Protein AF-A0A3E3E589-F1 (afdb_monomer_lite)

Sequence (126 aa):
MKRIRTPELNIKLGEKPTDYFMLPKALCDENKTYFAFTASGDGMALENIRSGDIVIFEETDKIENGDIGCFRFKDNQMACKKYFYDEENKL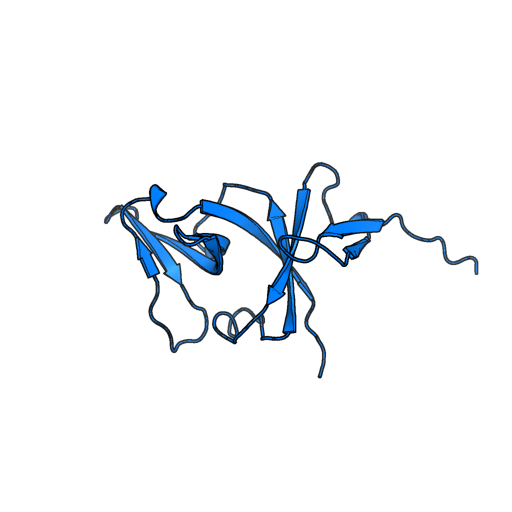HILEFCDLKQKPIIVKEKEKFQVLGKLAFVFNRKN

Structure (mmCIF, N/CA/C/O backbone):
data_AF-A0A3E3E589-F1
#
_entry.id   AF-A0A3E3E589-F1
#
loop_
_atom_site.group_PDB
_atom_site.id
_atom_site.type_symbol
_atom_site.label_atom_id
_atom_site.label_alt_id
_atom_site.label_comp_id
_atom_site.label_asym_id
_atom_site.label_entity_id
_atom_site.label_seq_id
_atom_site.pdbx_PDB_ins_code
_atom_site.Cartn_x
_atom_site.Cartn_y
_atom_site.Cartn_z
_atom_site.occupancy
_atom_site.B_iso_or_equiv
_atom_site.auth_seq_id
_atom_site.auth_comp_id
_atom_site.auth_asym_id
_atom_site.auth_atom_id
_atom_site.pdbx_PDB_model_num
ATOM 1 N N . MET A 1 1 ? 24.186 -14.966 -30.313 1.00 42.12 1 MET A N 1
ATOM 2 C CA . MET A 1 1 ? 22.792 -14.635 -29.935 1.00 42.12 1 MET A CA 1
ATOM 3 C C . MET A 1 1 ? 22.672 -13.133 -29.737 1.00 42.12 1 MET A C 1
ATOM 5 O O . MET A 1 1 ? 23.300 -12.609 -28.825 1.00 42.12 1 MET A O 1
ATOM 9 N N . LYS A 1 2 ? 21.906 -12.422 -30.575 1.00 38.94 2 LYS A N 1
ATOM 10 C CA . LYS A 1 2 ? 21.466 -11.063 -30.226 1.00 38.94 2 LYS A CA 1
ATOM 11 C C . LYS A 1 2 ? 20.466 -11.218 -29.080 1.00 38.94 2 LYS A C 1
ATOM 13 O O . LYS A 1 2 ? 19.417 -11.817 -29.286 1.00 38.94 2 LYS A O 1
ATOM 18 N N . ARG A 1 3 ? 20.803 -10.737 -27.878 1.00 43.62 3 ARG A N 1
ATOM 19 C CA . ARG A 1 3 ? 19.803 -10.524 -26.824 1.00 43.62 3 ARG A CA 1
ATOM 20 C C . ARG A 1 3 ? 18.806 -9.519 -27.393 1.00 43.62 3 ARG A C 1
ATOM 22 O O . ARG A 1 3 ? 19.142 -8.346 -27.537 1.00 43.62 3 ARG A O 1
ATOM 29 N N . ILE A 1 4 ? 17.634 -9.991 -27.804 1.00 44.41 4 ILE A N 1
ATOM 30 C CA . ILE A 1 4 ? 16.513 -9.108 -28.113 1.00 44.41 4 ILE A CA 1
ATOM 31 C C . ILE A 1 4 ? 16.199 -8.422 -26.783 1.00 44.41 4 ILE A C 1
ATOM 33 O O . ILE A 1 4 ? 15.860 -9.101 -25.816 1.00 44.41 4 ILE A O 1
ATOM 37 N N . ARG A 1 5 ? 16.428 -7.107 -26.692 1.00 53.72 5 ARG A N 1
ATOM 38 C CA . ARG A 1 5 ? 15.988 -6.335 -25.528 1.00 53.72 5 ARG A CA 1
ATOM 39 C C . ARG A 1 5 ? 14.466 -6.350 -25.558 1.00 53.72 5 ARG A C 1
ATOM 41 O O . ARG A 1 5 ? 13.869 -5.822 -26.494 1.00 53.72 5 ARG A O 1
ATOM 48 N N . THR A 1 6 ? 13.862 -7.017 -24.586 1.00 54.53 6 THR A N 1
ATOM 49 C CA . THR A 1 6 ? 12.424 -6.928 -24.340 1.00 54.53 6 THR A CA 1
ATOM 50 C C . THR A 1 6 ? 12.080 -5.457 -24.088 1.00 54.53 6 THR A C 1
ATOM 52 O O . THR A 1 6 ? 12.884 -4.763 -23.468 1.00 54.53 6 THR A O 1
ATOM 55 N N . PRO A 1 7 ? 10.941 -4.937 -24.569 1.00 66.62 7 PRO A N 1
ATOM 56 C CA . PRO A 1 7 ? 10.524 -3.591 -24.203 1.00 66.62 7 PRO A CA 1
ATOM 57 C C . PRO A 1 7 ? 10.314 -3.491 -22.683 1.00 66.62 7 PRO A C 1
ATOM 59 O O . PRO A 1 7 ? 9.762 -4.403 -22.059 1.00 66.62 7 PRO A O 1
ATOM 62 N N . GLU A 1 8 ? 10.755 -2.375 -22.107 1.00 75.81 8 GLU A N 1
ATOM 63 C CA . GLU A 1 8 ? 10.749 -2.110 -20.665 1.00 75.81 8 GLU A CA 1
ATOM 64 C C . GLU A 1 8 ? 9.878 -0.886 -20.344 1.00 75.81 8 GLU A C 1
ATOM 66 O O . GLU A 1 8 ? 9.733 0.026 -21.164 1.00 75.81 8 GLU A O 1
ATOM 71 N N . LEU A 1 9 ? 9.275 -0.888 -19.156 1.00 75.50 9 LEU A N 1
ATOM 72 C CA . LEU A 1 9 ? 8.533 0.224 -18.574 1.00 75.50 9 LEU A CA 1
ATOM 73 C C . LEU A 1 9 ? 9.369 0.853 -17.453 1.00 75.50 9 LEU A C 1
ATOM 75 O O . LEU A 1 9 ? 9.868 0.143 -16.580 1.00 75.50 9 LEU A O 1
ATOM 79 N N . ASN A 1 10 ? 9.499 2.181 -17.468 1.00 77.94 10 ASN A N 1
ATOM 80 C CA . ASN A 1 10 ? 10.227 2.933 -16.446 1.00 77.94 10 ASN A CA 1
ATOM 81 C C . ASN A 1 10 ? 9.291 3.309 -15.297 1.00 77.94 10 ASN A C 1
ATOM 83 O O . ASN A 1 10 ? 8.418 4.162 -15.462 1.00 77.94 10 ASN A O 1
ATOM 87 N N . ILE A 1 11 ? 9.500 2.713 -14.126 1.00 77.88 11 ILE A N 1
ATOM 88 C CA . ILE A 1 11 ? 8.737 3.019 -12.915 1.00 77.88 11 ILE A CA 1
ATOM 89 C C . ILE A 1 11 ? 9.494 4.042 -12.075 1.00 77.88 11 ILE A C 1
ATOM 91 O O . ILE A 1 11 ? 10.667 3.848 -11.769 1.00 77.88 11 ILE A O 1
ATOM 95 N N . LYS A 1 12 ? 8.825 5.131 -11.692 1.00 79.69 12 LYS A N 1
ATOM 96 C CA . LYS A 1 12 ? 9.397 6.178 -10.831 1.00 79.69 12 LYS A 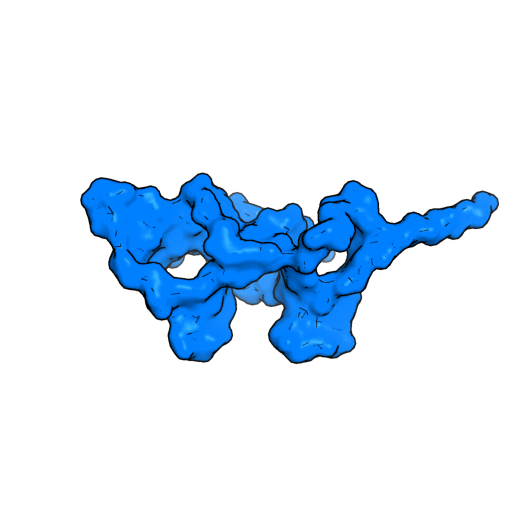CA 1
ATOM 97 C C . LYS A 1 12 ? 9.626 5.640 -9.416 1.00 79.69 12 LYS A C 1
ATOM 99 O O . LYS A 1 12 ? 8.705 5.054 -8.848 1.00 79.69 12 LYS A O 1
ATOM 104 N N . LEU A 1 13 ? 10.811 5.878 -8.848 1.00 78.00 13 LEU A N 1
ATOM 105 C CA . LEU A 1 13 ? 11.136 5.518 -7.465 1.00 78.00 13 LEU A CA 1
ATOM 106 C C . LEU A 1 13 ? 11.126 6.759 -6.556 1.00 78.00 13 LEU A C 1
ATOM 108 O O . LEU A 1 13 ? 11.958 7.649 -6.716 1.00 78.00 13 LEU A O 1
ATOM 112 N N . GLY A 1 14 ? 10.220 6.802 -5.577 1.00 76.25 14 GLY A N 1
ATOM 113 C CA . GLY A 1 14 ? 10.082 7.920 -4.634 1.00 76.25 14 GLY A CA 1
ATOM 114 C C . GLY A 1 14 ? 9.186 9.069 -5.126 1.00 76.25 14 GLY A C 1
ATOM 115 O O . GLY A 1 14 ? 8.809 9.134 -6.294 1.00 76.25 14 GLY A O 1
ATOM 116 N N . GLU A 1 15 ? 8.839 10.001 -4.225 1.00 68.56 15 GLU A N 1
ATOM 117 C CA . GLU A 1 15 ? 7.927 11.124 -4.534 1.00 68.56 15 GLU A CA 1
ATOM 118 C C . GLU A 1 15 ? 8.537 12.166 -5.488 1.00 68.56 15 GLU A C 1
ATOM 120 O O . GLU A 1 15 ? 7.842 12.743 -6.323 1.00 68.56 15 GLU A O 1
ATOM 125 N N . LYS A 1 16 ? 9.849 12.404 -5.380 1.00 74.81 16 LYS A N 1
ATOM 126 C CA . LYS A 1 16 ? 10.642 13.222 -6.309 1.00 74.81 16 LYS A CA 1
ATOM 127 C C . LYS A 1 16 ? 11.693 12.312 -6.938 1.00 74.81 16 LYS A C 1
ATOM 129 O O . LYS A 1 16 ? 12.805 12.242 -6.415 1.00 74.81 16 LYS A O 1
ATOM 134 N N . PRO A 1 17 ? 11.330 11.552 -7.981 1.00 69.19 17 PRO A N 1
ATOM 135 C CA . PRO A 1 17 ? 12.151 10.445 -8.432 1.00 69.19 17 PRO A CA 1
ATOM 136 C C . PRO A 1 17 ? 13.466 10.946 -9.022 1.00 69.19 17 PRO A C 1
ATOM 138 O O . PRO A 1 17 ? 13.478 11.696 -9.997 1.00 69.19 17 PRO A O 1
ATOM 141 N N . THR A 1 18 ? 14.570 10.512 -8.421 1.00 73.31 18 THR A N 1
ATOM 142 C CA . THR A 1 18 ? 15.923 10.635 -8.980 1.00 73.31 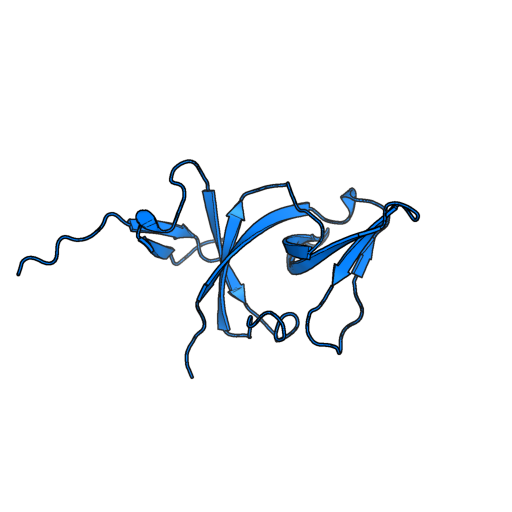18 THR A CA 1
ATOM 143 C C . THR A 1 18 ? 16.325 9.386 -9.761 1.00 73.31 18 THR A C 1
ATOM 145 O O . THR A 1 18 ? 17.227 9.462 -10.587 1.00 73.31 18 THR A O 1
ATOM 148 N N . ASP A 1 19 ? 15.621 8.271 -9.534 1.00 79.25 19 ASP A N 1
ATOM 149 C CA . ASP A 1 19 ? 15.886 6.954 -10.108 1.00 79.25 19 ASP A CA 1
ATOM 150 C C . ASP A 1 19 ? 14.621 6.312 -10.693 1.00 79.25 19 ASP A C 1
ATOM 152 O O . ASP A 1 19 ? 13.483 6.667 -10.356 1.00 79.25 19 ASP A O 1
ATOM 156 N N . TYR A 1 20 ? 14.846 5.327 -11.565 1.00 80.88 20 TYR A N 1
ATOM 157 C CA . TYR A 1 20 ? 13.807 4.541 -12.220 1.00 80.88 20 TYR A CA 1
ATOM 158 C C . TYR A 1 20 ? 14.078 3.044 -12.071 1.00 80.88 20 TYR A C 1
ATOM 160 O O . TYR A 1 20 ? 15.219 2.594 -12.170 1.00 80.88 20 TYR A O 1
ATOM 168 N N . PHE A 1 21 ? 13.014 2.266 -11.886 1.00 83.62 21 PHE A N 1
ATOM 169 C CA . PHE A 1 21 ? 13.049 0.808 -11.897 1.00 83.62 21 PHE A CA 1
ATOM 170 C C . PHE A 1 21 ? 12.468 0.294 -13.218 1.00 83.62 21 PHE A C 1
ATOM 172 O O . PHE A 1 21 ? 11.316 0.584 -13.540 1.00 83.62 21 PHE A O 1
ATOM 179 N N . MET A 1 22 ? 13.264 -0.432 -14.003 1.00 84.25 22 MET A N 1
ATOM 180 C CA . MET A 1 22 ? 12.840 -0.936 -15.313 1.00 84.25 22 MET A CA 1
ATOM 181 C C . MET A 1 22 ? 12.194 -2.314 -15.167 1.00 84.25 22 MET A C 1
ATOM 183 O O . MET A 1 22 ? 12.824 -3.251 -14.675 1.00 84.25 22 MET A O 1
ATOM 187 N N . LEU A 1 23 ? 10.945 -2.441 -15.612 1.00 84.12 23 LEU A N 1
ATOM 188 C CA . LEU A 1 23 ? 10.217 -3.710 -15.641 1.00 84.12 23 LEU A CA 1
ATOM 189 C C . LEU A 1 23 ? 9.978 -4.175 -17.074 1.00 84.12 23 LEU A C 1
ATOM 191 O O . LEU A 1 23 ? 9.587 -3.362 -17.912 1.00 84.12 23 LEU A O 1
ATOM 195 N N . PRO A 1 24 ? 10.125 -5.476 -17.378 1.00 86.50 24 PRO A N 1
ATOM 196 C CA . PRO A 1 24 ? 9.645 -6.019 -18.640 1.00 86.50 24 PRO A CA 1
ATOM 197 C C . PRO A 1 24 ? 8.156 -5.715 -18.817 1.00 86.50 24 PRO A C 1
ATOM 199 O O . PRO A 1 24 ? 7.357 -6.038 -17.937 1.00 86.50 24 PRO A O 1
ATOM 202 N N . LYS A 1 25 ? 7.763 -5.172 -19.977 1.00 83.69 25 LYS A N 1
ATOM 203 C CA . LYS A 1 25 ? 6.350 -4.859 -20.256 1.00 83.69 25 LYS A CA 1
ATOM 204 C C . LYS A 1 25 ? 5.421 -6.061 -20.091 1.00 83.69 25 LYS A C 1
ATOM 206 O O . LYS A 1 25 ? 4.282 -5.886 -19.708 1.00 83.69 25 LYS A O 1
ATOM 211 N N . ALA A 1 26 ? 5.911 -7.277 -20.329 1.00 87.50 26 ALA A N 1
ATOM 212 C CA . ALA A 1 26 ? 5.131 -8.502 -20.159 1.00 87.50 26 ALA A CA 1
ATOM 213 C C . ALA A 1 26 ? 4.654 -8.752 -18.713 1.00 87.50 26 ALA A C 1
ATOM 215 O O . ALA A 1 26 ? 3.783 -9.592 -18.510 1.00 87.50 26 ALA A O 1
ATOM 216 N N . LEU A 1 27 ? 5.232 -8.069 -17.717 1.00 87.06 27 LEU A N 1
ATOM 217 C CA . LEU A 1 27 ? 4.805 -8.163 -16.321 1.00 87.06 27 LEU A CA 1
ATOM 218 C C . LEU A 1 27 ? 3.747 -7.119 -15.951 1.00 87.06 27 LEU A C 1
ATOM 220 O O . LEU A 1 27 ? 3.098 -7.282 -14.926 1.00 87.06 27 LEU A O 1
ATOM 224 N N . CYS A 1 28 ? 3.566 -6.064 -16.746 1.00 87.25 28 CYS A N 1
ATOM 225 C CA . CYS A 1 28 ? 2.707 -4.929 -16.416 1.00 87.25 28 CYS A CA 1
ATOM 226 C C . CYS A 1 28 ? 1.601 -4.751 -17.461 1.00 87.25 28 CYS A C 1
ATOM 228 O O . CYS A 1 28 ? 1.784 -5.060 -18.635 1.00 87.25 28 CYS A O 1
ATOM 230 N N . ASP A 1 29 ? 0.467 -4.191 -17.052 1.00 88.62 29 ASP A N 1
ATOM 231 C CA . ASP A 1 29 ? -0.533 -3.700 -17.999 1.00 88.62 29 ASP A CA 1
ATOM 232 C C . ASP A 1 29 ? -0.106 -2.307 -18.478 1.00 88.62 29 ASP A C 1
ATOM 234 O O . ASP A 1 29 ? 0.022 -1.378 -17.683 1.00 88.62 29 ASP A O 1
ATOM 238 N N . GLU A 1 30 ? 0.147 -2.151 -19.777 1.00 85.06 30 GLU A N 1
ATOM 239 C CA . GLU A 1 30 ? 0.628 -0.885 -20.342 1.00 85.06 30 GLU A CA 1
ATOM 240 C C . GLU A 1 30 ? -0.404 0.248 -20.298 1.00 85.06 30 GLU A C 1
ATOM 242 O O . GLU A 1 30 ? -0.038 1.410 -20.468 1.00 85.06 30 GLU A O 1
ATOM 247 N N . ASN A 1 31 ? -1.672 -0.071 -20.030 1.00 89.38 31 ASN A N 1
ATOM 248 C CA . ASN A 1 31 ? -2.727 0.921 -19.843 1.00 89.38 31 ASN A CA 1
ATOM 249 C C . ASN A 1 31 ? -2.803 1.434 -18.401 1.00 89.38 31 ASN A C 1
ATOM 251 O O . ASN A 1 31 ? -3.660 2.262 -18.088 1.00 89.38 31 ASN A O 1
ATOM 255 N N . LYS A 1 32 ? -1.933 0.938 -17.517 1.00 91.56 32 LYS A N 1
ATOM 256 C CA . LYS A 1 32 ? -1.906 1.305 -16.106 1.00 91.56 32 LYS A CA 1
ATOM 257 C C . LYS A 1 32 ? -0.640 2.064 -15.750 1.00 91.56 32 LYS A C 1
ATOM 259 O O . LYS A 1 32 ? 0.437 1.841 -16.304 1.00 91.56 32 LYS A O 1
ATOM 264 N N . THR A 1 33 ? -0.777 2.946 -14.770 1.00 92.06 33 THR A N 1
ATOM 265 C CA . THR A 1 33 ? 0.353 3.654 -14.172 1.00 92.06 33 THR A CA 1
ATOM 266 C C . THR A 1 33 ? 0.838 2.889 -12.952 1.00 92.06 33 THR A C 1
ATOM 268 O O . THR A 1 33 ? 0.042 2.352 -12.184 1.00 92.06 33 THR A O 1
ATOM 271 N N . TYR A 1 34 ? 2.153 2.861 -12.760 1.00 93.88 34 TYR A N 1
ATOM 272 C CA . TYR A 1 34 ? 2.774 2.258 -11.589 1.00 93.88 34 TYR A CA 1
ATOM 273 C C . TYR A 1 34 ? 3.795 3.215 -10.976 1.00 93.88 34 TYR A C 1
ATOM 275 O O . TYR A 1 34 ? 4.428 4.014 -11.674 1.00 93.88 34 TYR A O 1
ATOM 283 N N . PHE A 1 35 ? 3.997 3.090 -9.671 1.00 93.06 35 PHE A N 1
ATOM 284 C CA . PHE A 1 35 ? 5.016 3.819 -8.920 1.00 93.06 35 PHE A CA 1
ATOM 285 C C . PHE A 1 35 ? 5.687 2.900 -7.905 1.00 93.06 35 PHE A C 1
ATOM 287 O O . PHE A 1 35 ? 5.126 1.879 -7.507 1.00 93.06 35 PHE A O 1
ATOM 294 N N . ALA A 1 36 ? 6.896 3.259 -7.483 1.00 93.62 36 ALA A N 1
ATOM 295 C CA . ALA A 1 36 ? 7.687 2.443 -6.580 1.00 93.62 36 ALA A CA 1
ATOM 296 C C . ALA A 1 36 ? 8.235 3.242 -5.399 1.00 93.62 36 ALA A C 1
ATOM 298 O O . ALA A 1 36 ? 8.536 4.432 -5.505 1.00 93.62 36 ALA A O 1
ATOM 299 N N . PHE A 1 37 ? 8.443 2.542 -4.287 1.00 91.69 37 PHE A N 1
ATOM 300 C CA . PHE A 1 37 ? 9.160 3.042 -3.120 1.00 91.69 37 PHE A CA 1
ATOM 301 C C . PHE A 1 37 ? 10.119 1.981 -2.594 1.00 91.69 37 PHE A C 1
ATOM 303 O O . PHE A 1 37 ? 9.870 0.782 -2.722 1.00 91.69 37 PHE A O 1
ATOM 310 N N . THR A 1 38 ? 11.193 2.427 -1.951 1.00 92.62 38 THR A N 1
ATOM 311 C CA . THR A 1 38 ? 11.998 1.550 -1.100 1.00 92.62 38 THR A CA 1
ATOM 312 C C . THR A 1 38 ? 11.289 1.418 0.242 1.00 92.62 38 THR A C 1
ATOM 314 O O . THR A 1 38 ? 11.041 2.419 0.915 1.00 92.62 38 THR A O 1
ATOM 317 N N . ALA A 1 39 ? 10.942 0.194 0.625 1.00 93.81 39 ALA A N 1
ATOM 318 C CA . ALA A 1 39 ? 10.311 -0.098 1.899 1.00 93.81 39 ALA A CA 1
ATOM 319 C C . ALA A 1 39 ? 11.249 0.259 3.060 1.00 93.81 39 ALA A C 1
ATOM 321 O O . ALA A 1 39 ? 12.458 0.022 3.005 1.00 93.81 39 ALA A O 1
ATOM 322 N N . SER A 1 40 ? 10.679 0.811 4.128 1.00 92.75 40 SER A N 1
ATOM 323 C CA . SER A 1 40 ? 11.387 1.131 5.363 1.00 92.75 40 SER A CA 1
ATOM 324 C C . SER A 1 40 ? 10.697 0.475 6.559 1.00 92.75 40 SER A C 1
ATOM 326 O O . SER A 1 40 ? 9.470 0.481 6.683 1.00 92.75 40 SER A O 1
ATOM 328 N N . GLY A 1 41 ? 11.505 -0.112 7.445 1.00 91.69 41 GLY A N 1
ATOM 329 C CA . GLY A 1 41 ? 11.016 -0.885 8.590 1.00 91.69 41 GLY A CA 1
ATOM 330 C C . GLY A 1 41 ? 10.438 -2.255 8.211 1.00 91.69 41 GLY A C 1
ATOM 331 O O . GLY A 1 41 ? 10.462 -2.661 7.053 1.00 91.69 41 GLY A O 1
ATOM 332 N N . ASP A 1 42 ? 9.915 -2.965 9.215 1.00 91.56 42 ASP A N 1
ATOM 333 C CA . ASP A 1 42 ? 9.482 -4.371 9.098 1.00 91.56 42 ASP A CA 1
ATOM 334 C C . ASP A 1 42 ? 7.985 -4.567 9.377 1.00 91.56 42 ASP A C 1
ATOM 336 O O . ASP A 1 42 ? 7.519 -5.676 9.625 1.00 91.56 42 ASP A O 1
ATOM 340 N N . GLY A 1 43 ? 7.203 -3.486 9.316 1.00 94.38 43 GLY A N 1
ATOM 341 C CA . GLY A 1 43 ? 5.769 -3.505 9.617 1.00 94.38 43 GLY A CA 1
ATOM 342 C C . GLY A 1 43 ? 4.920 -4.358 8.669 1.00 94.38 43 GLY A C 1
ATOM 343 O O . GLY A 1 43 ? 3.726 -4.489 8.902 1.00 94.38 43 GLY A O 1
ATOM 344 N N . MET A 1 44 ? 5.511 -4.902 7.605 1.00 97.06 44 MET A N 1
ATOM 345 C CA . MET A 1 44 ? 4.879 -5.794 6.628 1.00 97.06 44 MET A CA 1
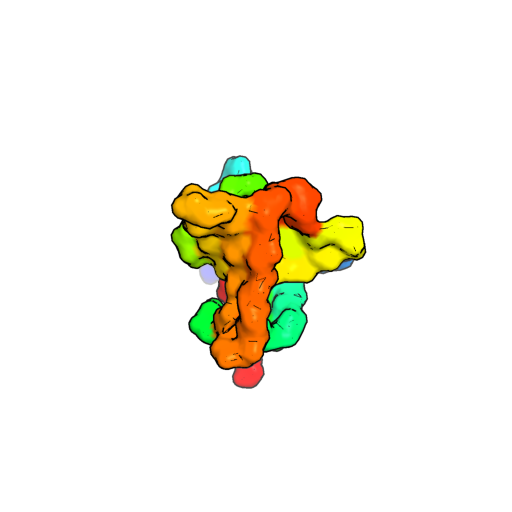ATOM 346 C C . MET A 1 44 ? 5.679 -7.101 6.446 1.00 97.06 44 MET A C 1
ATOM 348 O O . MET A 1 44 ? 5.554 -7.775 5.426 1.00 97.06 44 MET A O 1
ATOM 352 N N . ALA A 1 45 ? 6.516 -7.474 7.423 1.00 95.69 45 ALA A N 1
ATOM 353 C CA . ALA A 1 45 ? 7.449 -8.594 7.294 1.00 95.69 45 ALA A CA 1
ATOM 354 C C . ALA A 1 45 ? 6.772 -9.958 7.066 1.00 95.69 45 ALA A C 1
ATOM 356 O O . ALA A 1 45 ? 7.346 -10.804 6.376 1.00 95.69 45 ALA A O 1
ATOM 357 N N . LEU A 1 46 ? 5.565 -10.181 7.601 1.00 96.31 46 LEU A N 1
ATOM 358 C CA . LEU A 1 46 ? 4.794 -11.406 7.347 1.00 96.31 46 LEU A CA 1
ATOM 359 C C . LEU A 1 46 ? 4.252 -11.497 5.917 1.00 96.31 46 LEU A C 1
ATOM 361 O O . LEU A 1 46 ? 3.978 -12.596 5.451 1.00 96.31 46 LEU A O 1
ATOM 365 N N . GLU A 1 47 ? 4.164 -10.374 5.207 1.00 96.44 47 GLU A N 1
ATOM 366 C CA . GLU A 1 47 ? 3.823 -10.314 3.779 1.00 96.44 47 GLU A CA 1
ATOM 367 C C . GLU A 1 47 ? 5.096 -10.302 2.906 1.00 96.44 47 GLU A C 1
ATOM 369 O O . GLU A 1 47 ? 5.075 -9.905 1.744 1.00 96.44 47 GLU A O 1
ATOM 374 N N . ASN A 1 48 ? 6.235 -10.726 3.476 1.00 94.31 48 ASN A N 1
ATOM 375 C CA . ASN A 1 48 ? 7.547 -10.783 2.829 1.00 94.31 48 ASN A CA 1
ATOM 376 C C . ASN A 1 48 ? 8.017 -9.433 2.242 1.00 94.31 48 ASN A C 1
ATOM 378 O O . ASN A 1 48 ? 8.716 -9.394 1.230 1.00 94.31 48 ASN A O 1
ATOM 382 N N . ILE A 1 49 ? 7.662 -8.330 2.906 1.00 95.62 49 ILE A N 1
ATOM 383 C CA . ILE A 1 49 ? 8.164 -6.982 2.619 1.00 95.62 49 ILE A CA 1
ATOM 384 C C . ILE A 1 49 ? 9.033 -6.547 3.799 1.00 95.62 49 ILE A C 1
ATOM 386 O O . ILE A 1 49 ? 8.535 -6.370 4.914 1.00 95.62 49 ILE A O 1
ATOM 390 N N . ARG A 1 50 ? 10.334 -6.384 3.558 1.00 95.00 50 ARG A N 1
ATOM 391 C CA . ARG A 1 50 ? 11.322 -5.974 4.563 1.00 95.00 50 ARG A CA 1
ATOM 392 C C . ARG A 1 50 ? 11.951 -4.637 4.204 1.00 95.00 50 ARG A C 1
ATOM 394 O O . ARG A 1 50 ? 11.908 -4.188 3.058 1.00 95.00 50 ARG A O 1
ATOM 401 N N . SER A 1 51 ? 12.583 -4.020 5.194 1.00 94.75 51 SER A N 1
ATOM 402 C CA . SER A 1 51 ? 13.353 -2.796 4.983 1.00 94.75 51 SER A CA 1
ATOM 403 C C . SER A 1 51 ? 14.398 -2.981 3.871 1.00 94.75 51 SER A C 1
ATOM 405 O O . SER A 1 51 ? 15.199 -3.917 3.906 1.00 94.75 51 SER A O 1
ATOM 407 N N . GLY A 1 52 ? 14.404 -2.074 2.893 1.00 92.94 52 GLY A N 1
ATOM 408 C CA . GLY A 1 52 ? 15.300 -2.099 1.734 1.00 92.94 52 GLY A CA 1
ATOM 409 C C . GLY A 1 52 ? 14.747 -2.792 0.484 1.00 92.94 52 GLY A C 1
ATOM 410 O O . GLY A 1 52 ? 15.374 -2.683 -0.570 1.00 92.94 52 GLY A O 1
ATOM 411 N N . ASP A 1 53 ? 13.595 -3.458 0.569 1.00 94.38 53 ASP A N 1
ATOM 412 C CA . ASP A 1 53 ? 12.915 -4.017 -0.603 1.00 94.38 53 ASP A CA 1
ATOM 413 C C . ASP A 1 53 ? 12.296 -2.913 -1.468 1.00 94.38 53 ASP A C 1
ATOM 415 O O . ASP A 1 53 ? 11.924 -1.852 -0.968 1.00 94.38 53 ASP A O 1
ATOM 419 N N . ILE A 1 54 ? 12.143 -3.165 -2.769 1.00 93.69 54 ILE A N 1
ATOM 420 C CA . ILE A 1 54 ? 11.408 -2.261 -3.664 1.00 93.69 54 ILE A CA 1
ATOM 421 C C . ILE A 1 54 ? 9.973 -2.766 -3.777 1.00 93.69 54 ILE A C 1
ATOM 423 O O . ILE A 1 54 ? 9.728 -3.880 -4.241 1.00 93.69 54 ILE A O 1
ATOM 427 N N . VAL A 1 55 ? 9.024 -1.931 -3.366 1.00 95.44 55 VAL A N 1
ATOM 428 C CA . VAL A 1 55 ? 7.586 -2.183 -3.491 1.00 95.44 55 VAL A CA 1
ATOM 429 C C . VAL A 1 55 ? 7.026 -1.351 -4.632 1.00 95.44 55 VAL A C 1
ATOM 431 O O . VAL A 1 55 ? 7.274 -0.148 -4.709 1.00 95.44 55 VAL A O 1
ATOM 434 N N . ILE A 1 56 ? 6.288 -1.998 -5.529 1.00 95.69 56 ILE A N 1
ATOM 435 C CA . ILE A 1 56 ? 5.709 -1.376 -6.719 1.00 95.69 56 ILE A CA 1
ATOM 436 C C . ILE A 1 56 ? 4.197 -1.495 -6.634 1.00 95.69 56 ILE A C 1
ATOM 438 O O . ILE A 1 56 ? 3.663 -2.589 -6.438 1.00 95.69 56 ILE A O 1
ATOM 442 N N . PHE A 1 57 ? 3.519 -0.370 -6.804 1.00 96.38 57 PHE A N 1
ATOM 443 C CA . PHE A 1 57 ? 2.072 -0.259 -6.741 1.00 96.38 57 PHE A CA 1
ATOM 444 C C . PHE A 1 57 ? 1.516 0.102 -8.113 1.00 96.38 57 PHE A C 1
ATOM 446 O O . PHE A 1 57 ? 2.100 0.913 -8.830 1.00 96.38 57 PHE A O 1
ATOM 453 N N . GLU A 1 58 ? 0.379 -0.490 -8.454 1.00 96.38 58 GLU A N 1
ATOM 454 C CA . GLU A 1 58 ? -0.523 0.015 -9.484 1.00 96.38 58 GLU A CA 1
ATOM 455 C C . GLU A 1 58 ? -1.253 1.243 -8.927 1.00 96.38 58 GLU A C 1
ATOM 457 O O . GLU A 1 58 ? -1.839 1.166 -7.846 1.00 96.38 58 GLU A O 1
ATOM 462 N N . GLU A 1 59 ? -1.213 2.370 -9.639 1.00 96.50 59 GLU A N 1
ATOM 463 C CA . GLU A 1 59 ? -1.907 3.596 -9.240 1.00 96.50 59 GLU A CA 1
ATOM 464 C C . GLU A 1 59 ? -3.421 3.413 -9.353 1.00 96.50 59 GLU A C 1
ATOM 466 O O . GLU A 1 59 ? -3.971 3.201 -10.434 1.00 96.50 59 GLU A O 1
ATOM 471 N N . THR A 1 60 ? -4.100 3.476 -8.211 1.00 97.31 60 THR A N 1
ATOM 472 C CA . THR A 1 60 ? -5.549 3.309 -8.113 1.00 97.31 60 THR A CA 1
ATOM 473 C C . THR A 1 60 ? -6.051 3.823 -6.768 1.00 97.31 60 THR A C 1
ATOM 475 O O . THR A 1 60 ? -5.344 3.769 -5.761 1.00 97.31 60 THR A O 1
ATOM 478 N N . ASP A 1 61 ? -7.295 4.290 -6.738 1.00 96.75 61 ASP A N 1
ATOM 479 C CA . ASP A 1 61 ? -8.023 4.655 -5.521 1.00 96.75 61 ASP A CA 1
ATOM 480 C C . ASP A 1 61 ? -8.920 3.514 -4.995 1.00 96.75 61 ASP A C 1
ATOM 482 O O . ASP A 1 61 ? -9.599 3.663 -3.971 1.00 96.75 61 ASP A O 1
ATOM 486 N N . LYS A 1 62 ? -8.921 2.367 -5.687 1.00 96.56 62 LYS A N 1
ATOM 487 C CA . LYS A 1 62 ? -9.708 1.179 -5.349 1.00 96.56 62 LYS A CA 1
ATOM 488 C C . LYS A 1 62 ? -8.868 0.194 -4.544 1.00 96.56 62 LYS A C 1
ATOM 490 O O . LYS A 1 62 ? -7.768 -0.174 -4.945 1.00 96.56 62 LYS A O 1
ATOM 495 N N . ILE A 1 63 ? -9.412 -0.249 -3.416 1.00 97.56 63 ILE A N 1
ATOM 496 C CA . ILE A 1 63 ? -8.784 -1.222 -2.522 1.00 97.56 63 ILE A CA 1
ATOM 497 C C . ILE A 1 63 ? -9.868 -2.122 -1.926 1.00 97.56 63 ILE A C 1
ATOM 499 O O . ILE A 1 63 ? -10.943 -1.634 -1.565 1.00 97.56 63 ILE A O 1
ATOM 503 N N . GLU A 1 64 ? -9.598 -3.421 -1.843 1.00 97.75 64 GLU A N 1
ATOM 504 C CA . GLU A 1 64 ? -10.522 -4.427 -1.317 1.00 97.75 64 GLU A CA 1
ATOM 505 C C . GLU A 1 64 ? -9.974 -5.072 -0.040 1.00 97.75 64 GLU A C 1
ATOM 507 O O . GLU A 1 64 ? -8.799 -4.930 0.307 1.00 97.75 64 GLU A O 1
ATOM 512 N N . ASN A 1 65 ? -10.838 -5.780 0.690 1.00 98.19 65 ASN A N 1
ATOM 513 C CA . ASN A 1 65 ? -10.445 -6.473 1.914 1.00 98.19 65 ASN A CA 1
ATOM 514 C C . ASN A 1 65 ? -9.330 -7.491 1.638 1.00 98.19 65 ASN A C 1
ATOM 516 O O . ASN A 1 65 ? -9.470 -8.373 0.795 1.00 98.19 65 ASN A O 1
ATOM 520 N N . GLY A 1 66 ? -8.240 -7.383 2.394 1.00 98.12 66 GLY A N 1
ATOM 521 C CA . GLY A 1 66 ? -7.048 -8.212 2.265 1.00 98.12 66 GLY A CA 1
ATOM 522 C C . GLY A 1 66 ? -5.989 -7.661 1.311 1.00 98.12 66 GLY A C 1
ATOM 523 O O . GLY A 1 66 ? -4.861 -8.155 1.347 1.00 98.12 66 GLY A O 1
ATOM 524 N N . ASP A 1 67 ? -6.293 -6.635 0.515 1.00 98.50 67 ASP A N 1
ATOM 525 C CA . ASP A 1 67 ? -5.297 -6.019 -0.356 1.00 98.50 67 ASP A CA 1
ATOM 526 C C . ASP A 1 67 ? -4.225 -5.282 0.451 1.00 98.50 67 ASP A C 1
ATOM 528 O O . ASP A 1 67 ? -4.494 -4.658 1.480 1.00 98.50 67 ASP A O 1
ATOM 532 N N . ILE A 1 68 ? -2.996 -5.292 -0.064 1.00 98.62 68 ILE A N 1
ATOM 533 C CA . ILE A 1 68 ? -1.927 -4.422 0.423 1.00 98.62 68 ILE A CA 1
ATOM 534 C C . ILE A 1 68 ? -1.936 -3.148 -0.415 1.00 98.62 68 ILE A C 1
ATOM 536 O O . ILE A 1 68 ? -1.814 -3.200 -1.639 1.00 98.62 68 ILE A O 1
ATOM 540 N N . GLY A 1 69 ? -2.075 -2.001 0.242 1.00 98.12 69 GLY A N 1
ATOM 541 C CA . GLY A 1 69 ? -2.158 -0.697 -0.406 1.00 98.12 69 GLY A CA 1
ATOM 542 C C . GLY A 1 69 ? -1.070 0.269 0.045 1.00 98.12 69 GLY A C 1
ATOM 543 O O . GLY A 1 69 ? -0.467 0.118 1.112 1.00 98.12 69 GLY A O 1
ATOM 544 N N . CYS A 1 70 ? -0.848 1.291 -0.777 1.00 97.69 70 CYS A N 1
ATOM 545 C CA . CYS A 1 70 ? -0.106 2.487 -0.413 1.00 97.69 70 CYS A CA 1
ATOM 546 C C . CYS A 1 70 ? -1.095 3.575 0.020 1.00 97.69 70 CYS A C 1
ATOM 548 O O . CYS A 1 70 ? -1.946 3.994 -0.767 1.00 97.69 70 CYS A O 1
ATOM 550 N N . PHE A 1 71 ? -0.978 4.031 1.266 1.00 96.94 71 PHE A N 1
ATOM 551 C CA . PHE A 1 71 ? -1.880 5.010 1.868 1.00 96.94 71 PHE A CA 1
ATOM 552 C C . PHE A 1 71 ? -1.126 6.286 2.209 1.00 96.94 71 PHE A C 1
ATOM 554 O O . PHE A 1 71 ? -0.044 6.209 2.786 1.00 96.94 71 PHE A O 1
ATOM 561 N N . ARG A 1 72 ? -1.710 7.447 1.904 1.00 95.50 72 ARG A N 1
ATOM 562 C CA . ARG A 1 72 ? -1.212 8.757 2.347 1.00 95.50 72 ARG A CA 1
ATOM 563 C C . ARG A 1 72 ? -2.097 9.314 3.452 1.00 95.50 72 ARG A C 1
ATOM 565 O O . ARG A 1 72 ? -3.311 9.378 3.280 1.00 95.50 72 ARG A O 1
ATOM 572 N N . PHE A 1 73 ? -1.498 9.744 4.554 1.00 93.00 73 PHE A N 1
ATOM 573 C CA . PHE A 1 73 ? -2.186 10.391 5.674 1.00 93.00 73 PHE A CA 1
ATOM 574 C C . PHE A 1 73 ? -2.073 11.924 5.599 1.00 93.00 73 PHE A C 1
ATOM 576 O O . PHE A 1 73 ? -1.383 12.469 4.738 1.00 93.00 73 PHE A O 1
ATOM 583 N N . LYS A 1 74 ? -2.784 12.641 6.484 1.00 86.44 74 LYS A N 1
ATOM 584 C CA . LYS A 1 74 ? -2.916 14.116 6.444 1.00 86.44 74 LYS A CA 1
ATOM 585 C C . LYS A 1 74 ? -1.598 14.896 6.525 1.00 86.44 74 LYS A C 1
ATOM 587 O O . LYS A 1 74 ? -1.538 16.028 6.063 1.00 86.44 74 LYS A O 1
ATOM 592 N N . ASP A 1 75 ? -0.563 14.315 7.112 1.00 86.69 75 ASP A N 1
ATOM 593 C CA . ASP A 1 75 ? 0.785 14.879 7.221 1.00 86.69 75 ASP A CA 1
ATOM 594 C C . ASP A 1 75 ? 1.685 14.526 6.022 1.00 86.69 75 ASP A C 1
ATOM 596 O O . ASP A 1 75 ? 2.903 14.671 6.092 1.00 86.69 75 ASP A O 1
ATOM 600 N N . ASN A 1 76 ? 1.082 14.062 4.922 1.00 82.06 76 ASN A N 1
ATOM 601 C CA . ASN A 1 76 ? 1.743 13.517 3.739 1.00 82.06 76 ASN A CA 1
ATOM 602 C C . ASN A 1 76 ? 2.612 12.278 4.007 1.00 82.06 76 ASN A C 1
ATOM 604 O O . ASN A 1 76 ? 3.322 11.843 3.102 1.00 82.06 76 ASN A O 1
ATOM 608 N N . GLN A 1 77 ? 2.534 11.651 5.188 1.00 88.06 77 GLN A N 1
ATOM 609 C CA . GLN A 1 77 ? 3.212 10.376 5.395 1.00 88.06 77 GLN A CA 1
ATOM 610 C C . GLN A 1 77 ? 2.558 9.284 4.553 1.00 88.06 77 GLN A C 1
ATOM 612 O O . GLN A 1 77 ? 1.334 9.124 4.544 1.00 88.06 77 GLN A O 1
ATOM 617 N N . MET A 1 78 ? 3.397 8.515 3.865 1.00 91.25 78 MET A N 1
ATOM 618 C CA . MET A 1 78 ? 2.985 7.371 3.065 1.00 91.25 78 MET A CA 1
ATOM 619 C C . MET A 1 78 ? 3.330 6.072 3.787 1.00 91.25 78 MET A C 1
ATOM 621 O O . MET A 1 78 ? 4.436 5.920 4.303 1.00 91.25 78 MET A O 1
ATOM 625 N N . ALA A 1 79 ? 2.406 5.115 3.801 1.00 94.12 79 ALA A N 1
ATOM 626 C CA . ALA A 1 79 ? 2.632 3.810 4.407 1.00 94.12 79 ALA A CA 1
ATOM 627 C C . ALA A 1 79 ? 2.073 2.673 3.552 1.00 94.12 79 ALA A C 1
ATOM 629 O O . ALA A 1 79 ? 1.008 2.784 2.949 1.00 94.12 79 ALA A O 1
ATOM 630 N N . CYS A 1 80 ? 2.783 1.547 3.573 1.00 96.19 80 CYS A N 1
ATOM 631 C CA . CYS A 1 80 ? 2.290 0.262 3.094 1.00 96.19 80 CYS A CA 1
ATOM 632 C C . CYS A 1 80 ? 1.538 -0.445 4.235 1.00 96.19 80 CYS A C 1
ATOM 634 O O . CYS A 1 80 ? 2.078 -0.554 5.347 1.00 96.19 80 CYS A O 1
ATOM 636 N N . LYS A 1 81 ? 0.289 -0.856 3.990 1.00 97.75 81 LYS A N 1
ATOM 637 C CA . LYS A 1 81 ? -0.594 -1.520 4.969 1.00 97.75 81 LYS A CA 1
ATOM 638 C C . LYS A 1 81 ? -1.497 -2.534 4.278 1.00 97.75 81 LYS A C 1
ATOM 640 O O . LYS A 1 81 ? -1.822 -2.357 3.105 1.00 97.75 81 LYS A O 1
ATOM 645 N N . LYS A 1 82 ? -1.939 -3.555 5.012 1.00 98.50 82 LYS A N 1
ATOM 646 C CA . LYS A 1 82 ? -3.034 -4.426 4.568 1.00 98.50 82 LYS A CA 1
ATOM 647 C C . LYS A 1 82 ? -4.367 -3.790 4.946 1.00 98.50 82 LYS A C 1
ATOM 649 O O . LYS A 1 82 ? -4.503 -3.283 6.057 1.00 98.50 82 LYS A O 1
ATOM 654 N N . TYR A 1 83 ? -5.313 -3.758 4.021 1.00 98.50 83 TYR A N 1
ATOM 655 C CA . TYR A 1 83 ? -6.575 -3.050 4.190 1.00 98.50 83 TYR A CA 1
ATOM 656 C C . TYR A 1 83 ? -7.725 -3.996 4.497 1.00 98.50 83 TYR A C 1
ATOM 658 O O . TYR A 1 83 ? -7.873 -5.033 3.856 1.00 98.50 83 TYR A O 1
ATOM 666 N N . PHE A 1 84 ? -8.588 -3.579 5.418 1.00 98.31 84 PHE A N 1
ATOM 667 C CA . PHE A 1 84 ? -9.898 -4.174 5.630 1.00 98.31 84 PHE A CA 1
ATOM 668 C C . PHE A 1 84 ? -10.946 -3.092 5.898 1.00 98.31 84 PHE A C 1
ATOM 670 O O . PHE A 1 84 ? -10.651 -2.012 6.414 1.00 98.31 84 PHE A O 1
ATOM 677 N N . TYR A 1 85 ? -12.189 -3.406 5.566 1.00 97.44 85 TYR A N 1
ATOM 678 C CA . TYR A 1 85 ? -13.374 -2.644 5.894 1.00 97.44 85 TYR A CA 1
ATOM 679 C C . TYR A 1 85 ? -14.330 -3.532 6.682 1.00 97.44 85 TYR A C 1
ATOM 681 O O . TYR A 1 85 ? -14.750 -4.586 6.203 1.00 97.44 85 TYR A O 1
ATOM 689 N N . ASP A 1 86 ? -14.645 -3.091 7.893 1.00 97.31 86 ASP A N 1
ATOM 690 C CA . ASP A 1 86 ? -15.699 -3.648 8.728 1.00 97.31 86 ASP A CA 1
ATOM 691 C C . ASP A 1 86 ? -17.004 -2.924 8.381 1.00 97.31 86 ASP A C 1
ATOM 693 O O . ASP A 1 86 ? -17.179 -1.746 8.708 1.00 97.31 86 ASP A O 1
ATOM 697 N N . GLU A 1 87 ? -17.900 -3.620 7.682 1.00 95.38 87 GLU A N 1
ATOM 698 C CA . GLU A 1 87 ? -19.178 -3.068 7.228 1.00 95.38 87 GLU A CA 1
ATOM 699 C C . GLU A 1 87 ? -20.158 -2.809 8.378 1.00 95.38 87 GLU A C 1
ATOM 701 O O . GLU A 1 87 ? -20.900 -1.823 8.337 1.00 95.38 87 GLU A O 1
ATOM 706 N N . GLU A 1 88 ? -20.141 -3.648 9.417 1.00 96.56 88 GLU A N 1
ATOM 707 C CA . GLU A 1 88 ? -21.062 -3.551 10.554 1.00 96.56 88 GLU A CA 1
ATOM 708 C C . GLU A 1 88 ? -20.786 -2.278 11.352 1.00 96.56 88 GLU A C 1
ATOM 710 O O . GLU A 1 88 ? -21.695 -1.501 11.658 1.00 96.56 88 GLU A O 1
ATOM 715 N N . ASN A 1 89 ? -19.508 -2.024 11.633 1.00 96.12 89 ASN A N 1
ATOM 716 C CA . ASN A 1 89 ? -19.079 -0.868 12.416 1.00 96.12 89 ASN A CA 1
ATOM 717 C C . ASN A 1 89 ? -18.673 0.334 11.550 1.00 96.12 89 ASN A C 1
ATOM 719 O O . ASN A 1 89 ? -18.377 1.408 12.087 1.00 96.12 89 ASN A O 1
ATOM 723 N N . LYS A 1 90 ? -18.671 0.171 10.219 1.00 96.00 90 LYS A N 1
ATOM 724 C CA . LYS A 1 90 ? -18.230 1.161 9.225 1.00 96.00 90 LYS A CA 1
ATOM 725 C C . LYS A 1 90 ? -16.812 1.667 9.506 1.00 96.00 90 LYS A C 1
ATOM 727 O O . LYS A 1 90 ? -16.568 2.875 9.529 1.00 96.00 90 LYS A O 1
ATOM 732 N N . LEU A 1 91 ? -15.881 0.745 9.754 1.00 97.31 91 LEU A N 1
ATOM 733 C CA . LEU A 1 91 ? -14.489 1.053 10.095 1.00 97.31 91 LEU A CA 1
ATOM 734 C C . LEU A 1 91 ? -13.541 0.642 8.973 1.00 97.31 91 LEU A C 1
ATOM 736 O O . LEU A 1 91 ? -13.559 -0.494 8.514 1.00 97.31 91 LEU A O 1
ATOM 740 N N . HIS A 1 92 ? -12.651 1.552 8.592 1.00 97.44 92 HIS A N 1
ATOM 741 C CA . HIS A 1 92 ? -11.465 1.233 7.809 1.00 97.44 92 HIS A CA 1
ATOM 742 C C . HIS A 1 92 ? -10.340 0.793 8.750 1.00 97.44 92 HIS A C 1
ATOM 744 O O . HIS A 1 92 ? -10.046 1.472 9.737 1.00 97.44 92 HIS A O 1
ATOM 750 N N . ILE A 1 93 ? -9.700 -0.325 8.433 1.00 97.94 93 ILE A N 1
ATOM 751 C CA . ILE A 1 93 ? -8.647 -0.950 9.228 1.00 97.94 93 ILE A CA 1
ATOM 752 C C . ILE A 1 93 ? -7.408 -1.076 8.341 1.00 97.94 93 ILE A C 1
ATOM 754 O O . ILE A 1 93 ? -7.454 -1.691 7.277 1.00 97.94 93 ILE A O 1
ATOM 758 N N . LEU A 1 94 ? -6.303 -0.472 8.775 1.00 97.75 94 LEU A N 1
ATOM 759 C CA . LEU A 1 94 ? -5.005 -0.540 8.106 1.00 97.75 94 LEU A CA 1
ATOM 760 C C . LEU A 1 94 ? -4.039 -1.310 9.005 1.00 97.75 94 LEU A C 1
ATOM 762 O O . LEU A 1 94 ? -3.543 -0.785 10.007 1.00 97.75 94 LEU A O 1
ATOM 766 N N . GLU A 1 95 ? -3.792 -2.566 8.667 1.00 97.94 95 GLU A N 1
ATOM 767 C CA . GLU A 1 95 ? -3.008 -3.478 9.488 1.00 97.94 95 GLU A CA 1
ATOM 768 C C . GLU A 1 95 ? -1.518 -3.413 9.165 1.00 97.94 95 GLU A C 1
ATOM 770 O O . GLU A 1 95 ? -1.101 -3.322 8.005 1.00 97.94 95 GLU A O 1
ATOM 775 N N . PHE A 1 96 ? -0.714 -3.506 10.224 1.00 97.31 96 PHE A N 1
ATOM 776 C CA . PHE A 1 96 ? 0.664 -3.963 10.129 1.00 97.31 96 PHE A CA 1
ATOM 777 C C . PHE A 1 96 ? 0.663 -5.493 10.099 1.00 97.31 96 PHE A C 1
ATOM 779 O O . PHE A 1 96 ? -0.052 -6.134 10.866 1.00 97.31 96 PHE A O 1
ATOM 786 N N . CYS A 1 97 ? 1.501 -6.085 9.258 1.00 95.94 97 CYS A N 1
ATOM 787 C CA . CYS A 1 97 ? 1.680 -7.529 9.160 1.00 95.94 97 CYS A CA 1
ATOM 788 C C . CYS A 1 97 ? 3.005 -7.938 9.819 1.00 95.94 97 CYS A C 1
ATOM 790 O O . CYS A 1 97 ? 3.912 -8.445 9.161 1.00 95.94 97 CYS A O 1
ATOM 792 N N . ASP A 1 98 ? 3.139 -7.670 11.120 1.00 94.94 98 ASP A N 1
ATOM 793 C CA . ASP A 1 98 ? 4.340 -7.986 11.912 1.00 94.94 98 ASP A CA 1
ATOM 794 C C . ASP A 1 98 ? 4.056 -8.611 13.293 1.00 94.94 98 ASP A C 1
ATOM 796 O O . ASP A 1 98 ? 4.997 -8.920 14.025 1.00 94.94 98 ASP A O 1
ATOM 800 N N . LEU A 1 99 ? 2.775 -8.807 13.643 1.00 91.25 99 LEU A N 1
ATOM 801 C CA . LEU A 1 99 ? 2.274 -9.292 14.945 1.00 91.25 99 LEU A CA 1
ATOM 802 C C . LEU A 1 99 ? 2.662 -8.435 16.162 1.00 91.25 99 LEU A C 1
ATOM 804 O O . LEU A 1 99 ? 2.454 -8.858 17.299 1.00 91.25 99 LEU A O 1
ATOM 808 N N . LYS A 1 100 ? 3.232 -7.247 15.955 1.00 94.50 100 LYS A N 1
ATOM 809 C CA . LYS A 1 100 ? 3.742 -6.380 17.025 1.00 94.50 100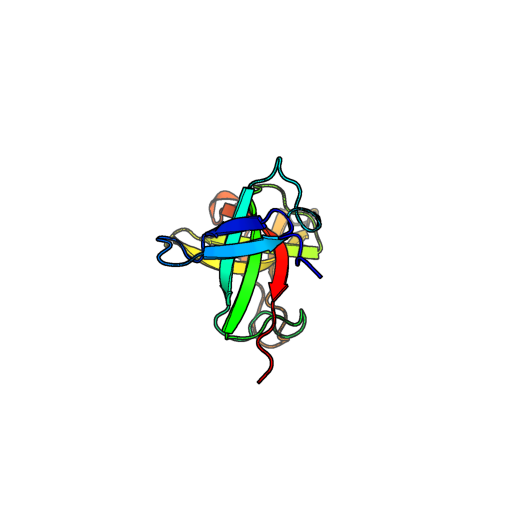 LYS A CA 1
ATOM 810 C C . LYS A 1 100 ? 2.937 -5.097 17.123 1.00 94.50 100 LYS A C 1
ATOM 812 O O . LYS A 1 100 ? 2.580 -4.670 18.221 1.00 94.50 100 LYS A O 1
ATOM 817 N N . GLN A 1 101 ? 2.676 -4.466 15.984 1.00 94.69 101 GLN A N 1
ATOM 818 C CA . GLN A 1 101 ? 2.026 -3.165 15.924 1.00 94.69 101 GLN A CA 1
ATOM 819 C C . GLN A 1 101 ? 0.511 -3.326 15.795 1.00 94.69 101 GLN A C 1
ATOM 821 O O . GLN A 1 101 ? 0.011 -4.186 15.073 1.00 94.69 101 GLN A O 1
ATOM 826 N N . LYS A 1 102 ? -0.238 -2.482 16.511 1.00 96.44 102 LYS A N 1
ATOM 827 C CA . LYS A 1 102 ? -1.702 -2.456 16.418 1.00 96.44 102 LYS A CA 1
ATOM 828 C C . LYS A 1 102 ? -2.142 -1.834 15.089 1.00 96.44 102 LYS A C 1
ATOM 830 O O . LYS A 1 102 ? -1.466 -0.922 14.606 1.00 96.44 102 LYS A O 1
ATOM 835 N N . PRO A 1 103 ? -3.281 -2.267 14.523 1.00 96.69 103 PRO A N 1
ATOM 836 C CA . PRO A 1 103 ? -3.814 -1.665 13.311 1.00 96.69 103 PRO A CA 1
ATOM 837 C C . PRO A 1 103 ? -4.223 -0.208 13.540 1.00 96.69 103 PRO A C 1
ATOM 839 O O . PRO A 1 103 ? -4.578 0.199 14.650 1.00 96.69 103 PRO A O 1
ATOM 842 N N . ILE A 1 104 ? -4.214 0.571 12.462 1.00 95.88 104 ILE A N 1
ATOM 843 C CA . ILE A 1 104 ? -4.770 1.922 12.444 1.00 95.88 104 ILE A CA 1
ATOM 844 C C . ILE A 1 104 ? -6.252 1.798 12.090 1.00 95.88 104 ILE A C 1
ATOM 846 O O . ILE A 1 104 ? -6.594 1.320 11.010 1.00 95.88 104 ILE A O 1
ATOM 850 N N . ILE A 1 105 ? -7.126 2.227 12.999 1.00 96.75 105 ILE A N 1
ATOM 851 C CA . ILE A 1 105 ? -8.582 2.147 12.837 1.00 96.75 105 ILE A CA 1
ATOM 852 C C . ILE A 1 105 ? -9.131 3.545 12.566 1.00 96.75 105 ILE A C 1
ATOM 854 O O . ILE A 1 105 ? -8.883 4.486 13.324 1.00 96.75 105 ILE A O 1
ATOM 858 N N . VAL A 1 106 ? -9.896 3.682 11.486 1.00 95.00 106 VAL A N 1
ATOM 859 C CA . VAL A 1 106 ? -10.352 4.969 10.964 1.00 95.00 106 VAL A CA 1
ATOM 860 C C . VAL A 1 106 ? -11.837 4.897 10.611 1.00 95.00 106 VAL A C 1
ATOM 862 O O . VAL A 1 106 ? -12.257 4.053 9.830 1.00 95.00 106 VAL A O 1
ATOM 865 N N . LYS A 1 107 ? -12.643 5.817 11.154 1.00 92.56 107 LYS A N 1
ATOM 866 C CA . LYS A 1 107 ? -14.071 5.952 10.799 1.00 92.56 107 LYS A CA 1
ATOM 867 C C . LYS A 1 107 ? -14.294 6.727 9.502 1.00 92.56 107 LYS A C 1
ATOM 869 O O . LYS A 1 107 ? -15.150 6.388 8.700 1.00 92.56 107 LYS A O 1
ATOM 874 N N . GLU A 1 108 ? -13.539 7.802 9.320 1.00 90.00 108 GLU A N 1
ATOM 875 C CA . GLU A 1 108 ? -13.719 8.741 8.214 1.00 90.00 108 GLU A CA 1
ATOM 876 C C . GLU A 1 108 ? -12.699 8.448 7.111 1.00 90.00 108 GLU A C 1
ATOM 878 O O . GLU A 1 108 ? -11.494 8.587 7.340 1.00 90.00 108 GLU A O 1
ATOM 883 N N . LYS A 1 109 ? -13.172 8.099 5.907 1.00 83.00 109 LYS A N 1
ATOM 884 C CA . LYS A 1 109 ? -12.302 7.823 4.750 1.00 83.00 109 LYS A CA 1
ATOM 885 C C . LYS A 1 109 ? -11.386 9.005 4.404 1.00 83.00 109 LYS A C 1
ATOM 887 O O . LYS A 1 109 ? -10.277 8.792 3.949 1.00 83.00 109 LYS A O 1
ATOM 892 N N . GLU A 1 110 ? -11.781 10.238 4.717 1.00 86.25 110 GLU A N 1
ATOM 893 C CA . GLU A 1 110 ? -10.996 11.463 4.476 1.00 86.25 110 GLU A CA 1
ATOM 894 C C . GLU A 1 110 ? -9.691 11.569 5.291 1.00 86.25 110 GLU A C 1
ATOM 896 O O . GLU A 1 110 ? -8.884 12.474 5.071 1.00 86.25 110 GLU A O 1
ATOM 901 N N . LYS A 1 111 ? -9.459 10.680 6.267 1.00 91.56 111 LYS A N 1
ATOM 902 C CA . LYS A 1 111 ? -8.211 10.678 7.051 1.00 91.56 111 LYS A CA 1
ATOM 903 C C . LYS A 1 111 ? -7.034 10.043 6.311 1.00 91.56 111 LYS A C 1
ATOM 905 O O . LYS A 1 111 ? -5.899 10.229 6.753 1.00 91.56 111 LYS A O 1
ATOM 910 N N . PHE A 1 112 ? -7.287 9.335 5.213 1.00 94.94 112 PHE A N 1
ATOM 911 C CA . PHE A 1 112 ? -6.246 8.797 4.349 1.00 94.94 112 PHE A CA 1
ATOM 912 C C . PHE A 1 112 ? -6.680 8.785 2.879 1.00 94.94 112 PHE A C 1
ATOM 914 O O . PHE A 1 112 ? -7.860 8.778 2.550 1.00 94.94 112 PHE A O 1
ATOM 921 N N . GLN A 1 113 ? -5.710 8.735 1.979 1.00 96.25 113 GLN A N 1
ATOM 922 C CA . GLN A 1 113 ? -5.923 8.529 0.554 1.00 96.25 113 GLN A CA 1
ATOM 923 C C . GLN A 1 113 ? -5.326 7.182 0.150 1.00 96.25 113 GLN A C 1
ATOM 925 O O . GLN A 1 113 ? -4.195 6.878 0.528 1.00 96.25 113 GLN A O 1
ATOM 930 N N . VAL A 1 114 ? -6.062 6.394 -0.633 1.00 97.31 114 VAL A N 1
ATOM 931 C CA . VAL A 1 114 ? -5.506 5.233 -1.340 1.00 97.31 114 VAL A CA 1
ATOM 932 C C . VAL A 1 114 ? -4.785 5.754 -2.576 1.00 97.31 114 VAL A C 1
ATOM 934 O O . VAL A 1 114 ? -5.393 6.441 -3.392 1.00 97.31 114 VAL A O 1
ATOM 937 N N . LEU A 1 115 ? -3.489 5.478 -2.679 1.00 97.12 115 LEU A N 1
ATOM 938 C CA . LEU A 1 115 ? -2.675 5.877 -3.828 1.00 97.12 115 LEU A CA 1
ATOM 939 C C . LEU A 1 115 ? -2.461 4.734 -4.810 1.00 97.12 115 LEU A C 1
ATOM 941 O O . LEU A 1 115 ? -2.294 4.965 -6.004 1.00 97.12 115 LEU A O 1
ATOM 945 N N . GLY A 1 116 ? -2.427 3.503 -4.310 1.00 97.62 116 GLY A N 1
ATOM 946 C CA . GLY A 1 116 ? -2.258 2.349 -5.168 1.00 97.62 116 GLY A CA 1
ATOM 947 C C . GLY A 1 116 ? -2.376 1.025 -4.443 1.00 97.62 116 GLY A C 1
ATOM 948 O O . GLY A 1 116 ? -2.310 0.957 -3.213 1.00 97.62 116 GLY A O 1
ATOM 949 N N . LYS A 1 117 ? -2.514 -0.028 -5.242 1.00 98.38 117 LYS A N 1
ATOM 950 C CA . LYS A 1 117 ? -2.576 -1.428 -4.822 1.00 98.38 117 LYS A CA 1
ATOM 951 C C . LYS A 1 117 ? -1.252 -2.110 -5.144 1.00 98.38 117 LYS A C 1
ATOM 953 O O . LYS A 1 117 ? -0.681 -1.880 -6.209 1.00 98.38 117 LYS A O 1
ATOM 958 N N . LEU A 1 118 ? -0.734 -2.914 -4.220 1.00 97.94 118 LEU A N 1
ATOM 959 C CA . LEU A 1 118 ? 0.542 -3.601 -4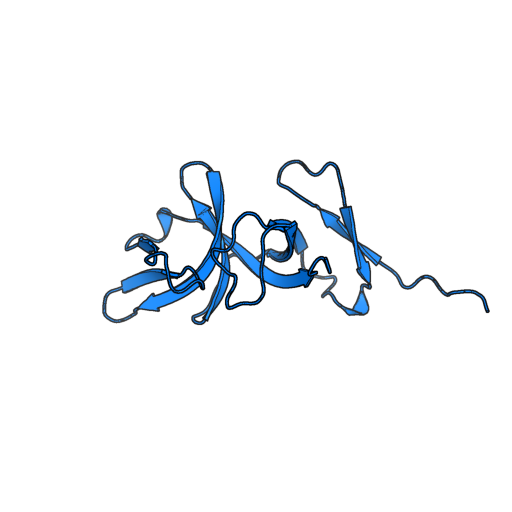.391 1.00 97.94 118 LEU A CA 1
ATOM 960 C C . LEU A 1 118 ? 0.482 -4.518 -5.618 1.00 97.94 118 LEU A C 1
ATOM 962 O O . LEU A 1 118 ? -0.397 -5.370 -5.719 1.00 97.94 118 LEU A O 1
ATOM 966 N N . ALA A 1 119 ? 1.438 -4.341 -6.526 1.00 96.56 119 ALA A N 1
ATOM 967 C CA . ALA A 1 119 ? 1.574 -5.136 -7.740 1.00 96.56 119 ALA A CA 1
ATOM 968 C C . ALA A 1 119 ? 2.800 -6.056 -7.671 1.00 96.56 119 ALA A C 1
ATOM 970 O O . ALA A 1 119 ? 2.706 -7.234 -8.006 1.00 96.56 119 ALA A O 1
ATOM 971 N N . PHE A 1 120 ? 3.944 -5.540 -7.201 1.00 95.50 120 PHE A N 1
ATOM 972 C CA . PHE A 1 120 ? 5.190 -6.306 -7.128 1.00 95.50 120 PHE A CA 1
ATOM 973 C C . PHE A 1 120 ? 5.994 -5.991 -5.870 1.00 95.50 120 PHE A C 1
ATOM 975 O O . PHE A 1 120 ? 5.998 -4.863 -5.375 1.00 95.50 120 PHE A O 1
ATOM 982 N N . VAL A 1 121 ? 6.748 -6.990 -5.416 1.00 95.25 121 VAL A N 1
ATOM 983 C CA . VAL A 1 121 ? 7.788 -6.847 -4.395 1.00 95.25 121 VAL A CA 1
ATOM 984 C C . VAL A 1 121 ? 9.085 -7.404 -4.968 1.00 95.25 121 VAL A C 1
ATOM 986 O O . VAL A 1 121 ? 9.139 -8.557 -5.395 1.00 95.25 121 VAL A O 1
ATOM 989 N N . PHE A 1 122 ? 10.134 -6.590 -4.971 1.00 93.31 122 PHE A N 1
ATOM 990 C CA . PHE A 1 122 ? 11.485 -7.000 -5.332 1.00 93.31 122 PHE A CA 1
ATOM 991 C C . PHE A 1 122 ? 12.324 -7.050 -4.068 1.00 93.31 122 PHE A C 1
ATOM 993 O O . PHE A 1 122 ? 12.753 -6.017 -3.548 1.00 93.31 122 PHE A O 1
ATOM 1000 N N . ASN A 1 123 ? 12.541 -8.267 -3.573 1.00 91.25 123 ASN A N 1
ATOM 1001 C CA . ASN A 1 123 ? 13.324 -8.459 -2.367 1.00 91.25 123 ASN A CA 1
ATOM 1002 C C . ASN A 1 123 ? 14.816 -8.314 -2.654 1.00 91.25 123 ASN A C 1
ATOM 1004 O O . ASN A 1 123 ? 15.350 -8.952 -3.571 1.00 91.25 123 ASN A O 1
ATOM 1008 N N . ARG A 1 124 ? 15.519 -7.551 -1.818 1.00 80.94 124 ARG A N 1
ATOM 1009 C CA . ARG A 1 124 ? 16.980 -7.561 -1.845 1.00 80.94 124 ARG A CA 1
ATOM 1010 C C . ARG A 1 124 ? 17.463 -8.828 -1.144 1.00 80.94 124 ARG A C 1
ATOM 1012 O O . ARG A 1 124 ? 17.267 -8.988 0.059 1.00 80.94 124 ARG A O 1
ATOM 1019 N N . LYS A 1 125 ? 18.103 -9.744 -1.878 1.00 77.69 125 LYS A N 1
ATOM 1020 C CA . LYS A 1 125 ? 18.825 -10.848 -1.233 1.00 77.69 125 LYS A CA 1
ATOM 1021 C C . LYS A 1 125 ? 20.046 -10.266 -0.526 1.00 77.69 125 LYS A C 1
ATOM 1023 O O . LYS A 1 125 ? 20.884 -9.649 -1.181 1.00 77.69 125 LYS A O 1
ATOM 1028 N N . ASN A 1 126 ? 20.083 -10.422 0.793 1.00 61.16 126 ASN A N 1
ATOM 1029 C CA . ASN A 1 126 ? 21.290 -10.215 1.586 1.00 61.16 126 ASN A CA 1
ATOM 1030 C C . ASN A 1 126 ? 22.192 -11.446 1.483 1.00 61.16 126 ASN A C 1
ATOM 1032 O O . ASN A 1 126 ? 21.638 -12.561 1.329 1.00 61.16 126 ASN A O 1
#

Organism: NCBI:txid1323

Secondary structure (DSSP, 8-state):
-------EEEEEETTTTSEEEEEEGGGS-TTS-EEEEE--SSTBGGGTB-TTPEEEEEE-S---TT-EEEEEETTS-EEEEEEEEETTTTEEEEE-SSSSSPPEEES-GGGEEEEEEEEEEE----

InterPro domains:
  IPR015927 Peptidase S24/S26A/S26B/S26C [PF00717] (16-118)
  IPR036286 LexA/Signal peptidase-like superfamily [SSF51306] (18-120)
  IPR039418 LexA-like [cd06529] (35-118)

pLDDT: mean 89.1, std 12.4, range [38.94, 98.62]

Foldseek 3Di:
DPPPPADWDWAAEDPPGPGTDTDRCVLDDPVWHKHKYQDDDCLAVQVVRHGRKIWMFTFDQDDEQQWWFWKAFPVRDIDTFGWDADPVLQWIWTGRNPVPDHIDIDNDPVRMTTGGTTRDIGDDDD

Radius of gyration: 15.94 Å; chains: 1; bounding box: 44×30×47 Å